Protein AF-A0A7C6WWQ1-F1 (afdb_monomer)

Mean predicted aligned error: 5.52 Å

Structure (mmCIF, N/CA/C/O backbone):
data_AF-A0A7C6WWQ1-F1
#
_entry.id   AF-A0A7C6WWQ1-F1
#
loop_
_atom_site.group_PDB
_atom_site.id
_atom_site.type_symbol
_atom_site.label_atom_id
_atom_site.label_alt_id
_atom_site.label_comp_id
_atom_site.label_asym_id
_atom_site.label_entity_id
_atom_site.label_seq_id
_atom_site.pdbx_PDB_ins_code
_atom_site.Cartn_x
_atom_site.Cartn_y
_atom_site.Cartn_z
_atom_site.occupancy
_atom_site.B_iso_or_equiv
_atom_site.auth_seq_id
_atom_site.auth_comp_id
_atom_site.auth_asym_id
_atom_site.auth_atom_id
_atom_site.pdbx_PDB_model_num
ATOM 1 N N . MET A 1 1 ? 27.359 -0.927 -46.387 1.00 76.81 1 MET A N 1
ATOM 2 C CA . MET A 1 1 ? 27.314 -2.162 -45.569 1.00 76.81 1 MET A CA 1
ATOM 3 C C . MET A 1 1 ? 27.052 -1.849 -44.094 1.00 76.81 1 MET A C 1
ATOM 5 O O . MET A 1 1 ? 26.061 -2.337 -43.574 1.00 76.81 1 MET A O 1
ATOM 9 N N . MET A 1 2 ? 27.834 -0.955 -43.471 1.00 86.31 2 MET A N 1
ATOM 10 C CA . MET A 1 2 ? 27.679 -0.538 -42.062 1.00 86.31 2 MET A CA 1
ATOM 11 C C . MET A 1 2 ? 26.277 -0.006 -41.699 1.00 86.31 2 MET A C 1
ATOM 13 O O . MET A 1 2 ? 25.674 -0.468 -40.740 1.00 86.31 2 MET 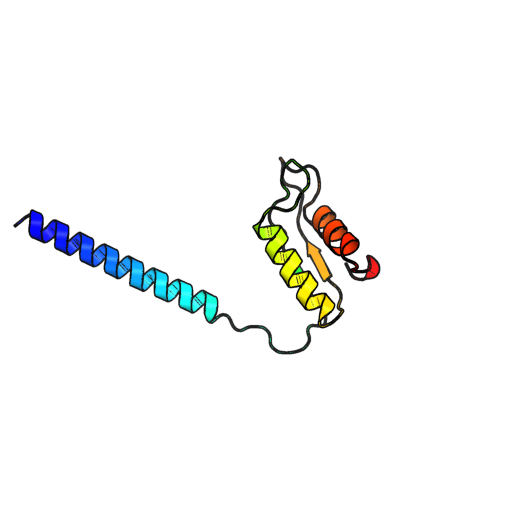A O 1
ATOM 17 N N . PHE A 1 3 ? 25.711 0.900 -42.506 1.00 90.94 3 PHE A N 1
ATOM 18 C CA . PHE A 1 3 ? 24.386 1.485 -42.243 1.00 90.94 3 PHE A CA 1
ATOM 19 C C . PHE A 1 3 ? 23.258 0.441 -42.193 1.00 90.94 3 PHE A C 1
ATOM 21 O O . PHE A 1 3 ? 22.437 0.452 -41.284 1.00 90.94 3 PHE A O 1
ATOM 28 N N . ARG A 1 4 ? 23.256 -0.517 -43.131 1.00 92.50 4 ARG A N 1
ATOM 29 C CA . ARG A 1 4 ? 22.267 -1.609 -43.160 1.00 92.50 4 ARG A CA 1
ATOM 30 C C . ARG A 1 4 ? 22.388 -2.502 -41.925 1.00 92.50 4 ARG A C 1
ATOM 32 O O . ARG A 1 4 ? 21.371 -2.912 -41.391 1.00 92.50 4 ARG A O 1
ATOM 39 N N . LEU A 1 5 ? 23.612 -2.759 -41.461 1.00 95.00 5 LEU A N 1
ATOM 40 C CA . LEU A 1 5 ? 23.862 -3.557 -40.262 1.00 95.00 5 LEU A CA 1
ATOM 41 C C . LEU A 1 5 ? 23.341 -2.860 -38.995 1.00 95.00 5 LEU A C 1
ATOM 43 O O . LEU A 1 5 ? 22.668 -3.495 -38.192 1.00 95.00 5 LEU A O 1
ATOM 47 N N . ILE A 1 6 ? 23.580 -1.552 -38.859 1.00 96.81 6 ILE A N 1
ATOM 48 C CA . ILE A 1 6 ? 23.070 -0.747 -37.737 1.00 96.81 6 ILE A CA 1
ATOM 49 C C . ILE A 1 6 ? 21.538 -0.743 -37.723 1.00 96.81 6 ILE A C 1
ATOM 51 O O . ILE A 1 6 ? 20.936 -0.995 -36.683 1.00 96.81 6 ILE A O 1
ATOM 55 N N . VAL A 1 7 ? 20.903 -0.515 -38.878 1.00 97.19 7 VAL A N 1
ATOM 56 C CA . VAL A 1 7 ? 19.437 -0.539 -38.992 1.00 97.19 7 VAL A CA 1
ATOM 57 C C . VAL A 1 7 ? 18.885 -1.920 -38.634 1.00 97.19 7 VAL A C 1
ATOM 59 O O . VAL A 1 7 ? 17.962 -2.010 -37.829 1.00 97.19 7 VAL A O 1
ATOM 62 N N . SER A 1 8 ? 19.470 -3.000 -39.161 1.00 96.06 8 SER A N 1
ATOM 63 C CA . SER A 1 8 ? 19.035 -4.365 -38.843 1.00 96.06 8 SER A CA 1
ATOM 64 C C . SER A 1 8 ? 19.156 -4.692 -37.353 1.00 96.06 8 SER A C 1
ATOM 66 O O . SER A 1 8 ? 18.237 -5.279 -36.787 1.00 96.06 8 SER A O 1
ATOM 68 N N . LEU A 1 9 ? 20.256 -4.296 -36.703 1.00 97.62 9 LEU A N 1
ATOM 69 C CA . LEU A 1 9 ? 20.438 -4.483 -35.260 1.00 97.62 9 LEU A CA 1
ATOM 70 C C . LEU A 1 9 ? 19.432 -3.663 -34.447 1.00 97.62 9 LEU A C 1
ATOM 72 O O . LEU A 1 9 ? 18.882 -4.175 -33.476 1.00 97.62 9 LEU A O 1
ATOM 76 N N . GLY A 1 10 ? 19.140 -2.429 -34.867 1.00 98.12 10 GLY A N 1
ATOM 77 C CA . GLY A 1 10 ? 18.113 -1.596 -34.241 1.00 98.12 10 GLY A CA 1
ATOM 78 C C . GLY A 1 10 ? 16.718 -2.222 -34.323 1.00 98.12 10 GLY A C 1
ATOM 79 O O . GLY A 1 10 ? 16.004 -2.265 -33.324 1.00 98.12 10 GLY A O 1
ATOM 80 N N . VAL A 1 11 ? 16.352 -2.778 -35.482 1.00 98.06 11 VAL A N 1
ATOM 81 C CA . VAL A 1 11 ? 15.076 -3.493 -35.664 1.00 98.06 11 VAL A CA 1
ATOM 82 C C . VAL A 1 11 ? 15.014 -4.750 -34.794 1.00 98.06 11 VAL A C 1
ATOM 84 O O . VAL A 1 11 ? 14.004 -4.984 -34.136 1.00 98.06 11 VAL A O 1
ATOM 87 N N . LEU A 1 12 ? 16.094 -5.537 -34.742 1.00 98.25 12 LEU A N 1
ATOM 88 C CA . LEU A 1 12 ? 16.190 -6.720 -33.879 1.00 98.25 12 LEU A CA 1
ATOM 89 C C . LEU A 1 12 ? 16.046 -6.365 -32.396 1.00 98.25 12 LEU A C 1
ATOM 91 O O . LEU A 1 12 ? 15.304 -7.036 -31.682 1.00 98.25 12 LEU A O 1
ATOM 95 N N . ALA A 1 13 ? 16.707 -5.298 -31.943 1.00 97.94 13 ALA A N 1
ATOM 96 C CA . ALA A 1 13 ? 16.610 -4.826 -30.566 1.00 97.94 13 ALA A CA 1
ATOM 97 C C . ALA A 1 13 ? 15.187 -4.357 -30.223 1.00 97.94 13 ALA A C 1
ATOM 99 O O . ALA A 1 13 ? 14.650 -4.744 -29.186 1.00 97.94 13 ALA A O 1
ATOM 100 N N . ALA A 1 14 ? 14.548 -3.585 -31.108 1.00 98.31 14 ALA A N 1
ATOM 101 C CA . ALA A 1 14 ? 13.163 -3.157 -30.924 1.00 98.31 14 ALA A CA 1
ATOM 102 C C . ALA A 1 14 ? 12.205 -4.358 -30.872 1.00 98.31 14 ALA A C 1
ATOM 104 O O . ALA A 1 14 ? 11.359 -4.439 -29.985 1.00 98.31 14 ALA A O 1
ATOM 105 N N . MET A 1 15 ? 12.368 -5.327 -31.776 1.00 98.44 15 MET A N 1
ATOM 106 C CA . MET A 1 15 ? 11.558 -6.545 -31.792 1.00 98.44 15 MET A CA 1
ATOM 107 C C . MET A 1 15 ? 11.729 -7.352 -30.500 1.00 98.44 15 MET A C 1
ATOM 109 O O . MET A 1 15 ? 10.736 -7.753 -29.898 1.00 98.44 15 MET A O 1
ATOM 113 N N . ALA A 1 16 ? 12.967 -7.540 -30.037 1.00 98.00 16 ALA A N 1
ATOM 114 C CA . ALA A 1 16 ? 13.246 -8.218 -28.775 1.00 98.00 16 ALA A CA 1
ATOM 115 C C . ALA A 1 16 ? 12.610 -7.488 -27.579 1.00 98.00 16 ALA A C 1
ATOM 117 O O . ALA A 1 16 ? 12.008 -8.137 -26.724 1.00 98.00 16 ALA A O 1
ATOM 118 N N . PHE A 1 17 ? 12.679 -6.151 -27.547 1.00 98.00 17 PHE A N 1
ATOM 119 C CA . PHE A 1 17 ? 12.027 -5.337 -26.520 1.00 98.00 17 PHE A CA 1
ATOM 120 C C . PHE A 1 17 ? 10.511 -5.560 -26.490 1.00 98.00 17 PHE A C 1
ATOM 122 O O . PHE A 1 17 ? 9.967 -5.852 -25.430 1.00 98.00 17 PHE A O 1
ATOM 129 N N . PHE A 1 18 ? 9.827 -5.481 -27.636 1.00 98.38 18 PHE A N 1
ATOM 130 C CA . PHE A 1 18 ? 8.372 -5.664 -27.684 1.00 98.38 18 PHE A CA 1
ATOM 131 C C . PHE A 1 18 ? 7.939 -7.088 -27.328 1.00 98.38 18 PHE A C 1
ATOM 133 O O . PHE A 1 18 ? 6.925 -7.255 -26.652 1.00 98.38 18 PHE A O 1
ATOM 140 N N . VAL A 1 19 ? 8.706 -8.106 -27.730 1.00 98.19 19 VAL A N 1
ATOM 141 C CA . VAL A 1 19 ? 8.442 -9.500 -27.340 1.00 98.19 19 VAL A CA 1
ATOM 142 C C . VAL A 1 19 ? 8.584 -9.671 -25.829 1.00 98.19 19 VAL A C 1
ATOM 144 O O . VAL A 1 19 ? 7.683 -10.215 -25.193 1.00 98.19 19 VAL A O 1
ATOM 147 N N . LEU A 1 20 ? 9.675 -9.172 -25.240 1.00 98.06 20 LEU A N 1
ATOM 148 C CA . LEU A 1 20 ? 9.902 -9.265 -23.798 1.00 98.06 20 LEU A CA 1
ATOM 149 C C . LEU A 1 20 ? 8.842 -8.483 -23.013 1.00 98.06 20 LEU A C 1
ATOM 151 O O . LEU A 1 20 ? 8.281 -9.006 -22.055 1.00 98.06 20 LEU A O 1
ATOM 155 N N . PHE A 1 21 ? 8.535 -7.257 -23.437 1.00 97.38 21 PHE A N 1
ATOM 156 C CA . PHE A 1 21 ? 7.512 -6.423 -22.812 1.00 97.38 21 PHE A CA 1
ATOM 157 C C . PHE A 1 21 ? 6.131 -7.083 -22.877 1.00 97.38 21 PHE A C 1
ATOM 159 O O . PHE A 1 21 ? 5.447 -7.178 -21.862 1.00 97.38 21 PHE A O 1
ATOM 166 N N . GLY A 1 22 ? 5.738 -7.593 -24.048 1.00 97.31 22 GLY A N 1
ATOM 167 C CA . GLY A 1 22 ? 4.472 -8.304 -24.220 1.00 97.31 22 GLY A CA 1
ATOM 168 C C . GLY A 1 22 ? 4.386 -9.566 -23.361 1.00 97.31 22 GLY A C 1
ATOM 169 O O . GLY A 1 22 ? 3.340 -9.836 -22.774 1.00 97.31 22 GLY A O 1
ATOM 170 N N . TYR A 1 23 ? 5.490 -10.307 -23.231 1.00 96.38 23 TYR A N 1
ATOM 171 C CA . TYR A 1 23 ? 5.569 -11.481 -22.363 1.00 96.38 23 TYR A CA 1
ATOM 172 C C . TYR A 1 23 ? 5.419 -11.123 -20.879 1.00 96.38 23 TYR A C 1
ATOM 174 O O . TYR A 1 23 ? 4.618 -11.747 -20.185 1.00 96.38 23 TYR A O 1
ATOM 182 N N . LEU A 1 24 ? 6.132 -10.097 -20.399 1.00 95.12 24 LEU A N 1
ATOM 183 C CA . LEU A 1 24 ? 6.015 -9.614 -19.016 1.00 95.12 24 LEU A CA 1
ATOM 184 C C . LEU A 1 24 ? 4.598 -9.123 -18.710 1.00 95.12 24 LEU A C 1
ATOM 186 O O . LEU A 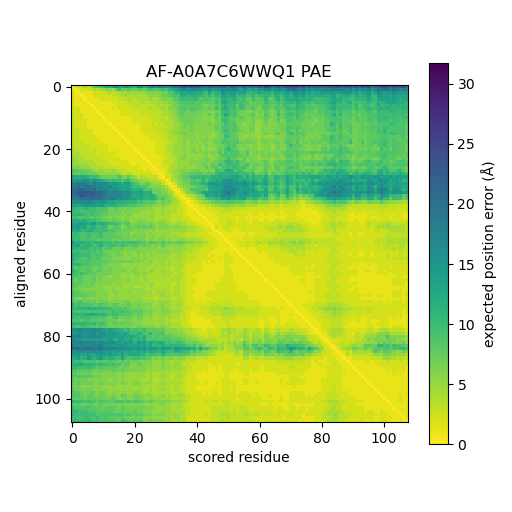1 24 ? 4.022 -9.479 -17.684 1.00 95.12 24 LEU A O 1
ATOM 190 N N . TRP A 1 25 ? 4.010 -8.366 -19.636 1.00 94.12 25 TRP A N 1
ATOM 191 C CA . TRP A 1 25 ? 2.640 -7.883 -19.511 1.00 94.12 25 TRP A CA 1
ATOM 192 C C . TRP A 1 25 ? 1.621 -9.027 -19.452 1.00 94.12 25 TRP A C 1
ATOM 194 O O . TRP A 1 25 ? 0.701 -9.001 -18.631 1.00 94.12 25 TRP A O 1
ATOM 204 N N . TRP A 1 26 ? 1.790 -10.063 -20.283 1.00 93.31 26 TRP A N 1
ATOM 205 C CA . TRP A 1 26 ? 0.957 -11.261 -20.200 1.00 93.31 26 TRP A CA 1
ATOM 206 C C . TRP A 1 26 ? 1.140 -11.948 -18.844 1.00 93.31 26 TRP A C 1
ATOM 208 O O . TRP A 1 26 ? 0.143 -12.210 -18.172 1.00 93.31 26 TRP A O 1
ATOM 218 N N . GLN A 1 27 ? 2.376 -12.174 -18.392 1.00 90.06 27 GLN A N 1
ATOM 219 C CA . GLN A 1 27 ? 2.619 -12.804 -17.093 1.00 90.06 27 GLN A CA 1
ATOM 220 C C . GLN A 1 27 ? 1.887 -12.081 -15.958 1.00 90.06 27 GLN A C 1
ATOM 222 O O . GLN A 1 27 ? 1.151 -12.726 -15.212 1.00 90.06 27 GLN A O 1
ATOM 227 N N . GLU A 1 28 ? 1.992 -10.753 -15.894 1.00 88.62 28 GLU A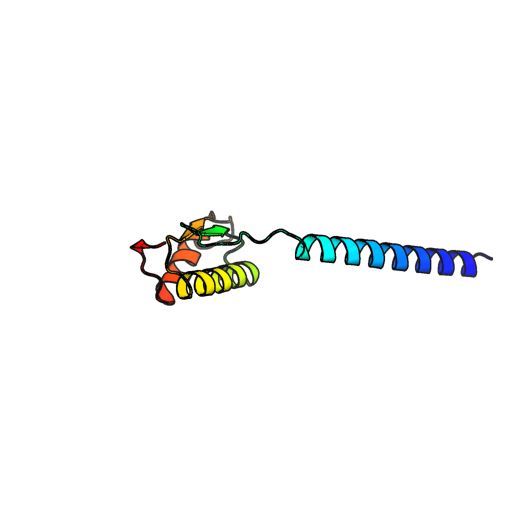 N 1
ATOM 228 C CA . GLU A 1 28 ? 1.322 -9.931 -14.882 1.00 88.62 28 GLU A CA 1
ATOM 229 C C . GLU A 1 28 ? -0.213 -10.054 -14.942 1.00 88.62 28 GLU A C 1
ATOM 231 O O . GLU A 1 28 ? -0.884 -10.139 -13.913 1.00 88.62 28 GLU A O 1
ATOM 236 N N . LYS A 1 29 ? -0.795 -10.143 -16.146 1.00 84.75 29 LYS A N 1
ATOM 237 C CA . LYS A 1 29 ? -2.241 -10.360 -16.326 1.00 84.75 29 LYS A CA 1
ATOM 238 C C . LYS A 1 29 ? -2.695 -11.784 -16.014 1.00 84.75 29 LYS A C 1
ATOM 240 O O . LYS A 1 29 ? -3.855 -11.966 -15.648 1.00 84.75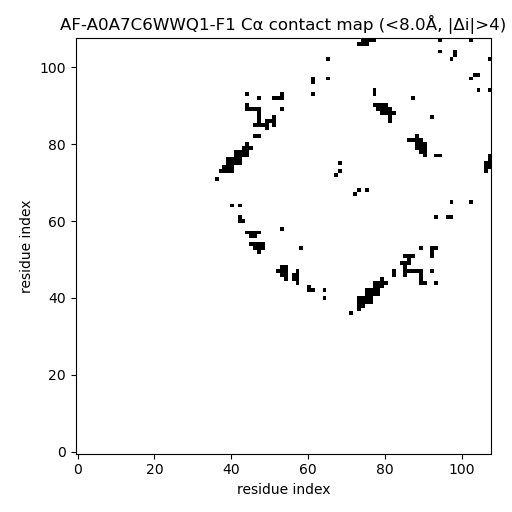 29 LYS A O 1
ATOM 245 N N . SER A 1 30 ? -1.810 -12.763 -16.178 1.00 83.06 30 SER A N 1
ATOM 246 C CA . SER A 1 30 ? -2.098 -14.189 -15.991 1.00 83.06 30 SER A CA 1
ATOM 247 C C . SER A 1 30 ? -1.958 -14.677 -14.552 1.00 83.06 30 SER A C 1
ATOM 249 O O . SER A 1 30 ? -2.232 -15.847 -14.290 1.00 83.06 30 SER A O 1
ATOM 251 N N . ILE A 1 31 ? -1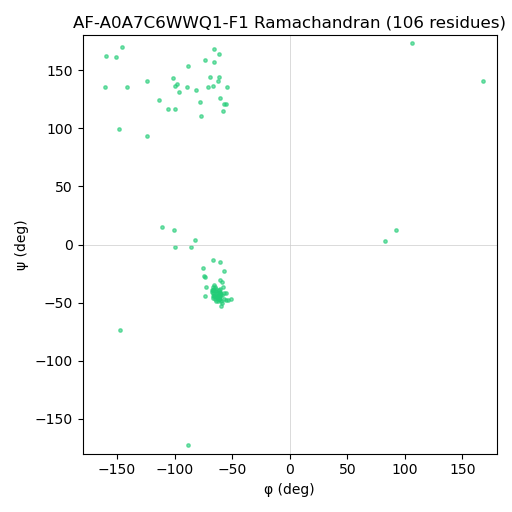.548 -13.808 -13.619 1.00 80.62 31 ILE A N 1
ATOM 252 C CA . ILE A 1 31 ? -1.524 -14.144 -12.195 1.00 80.62 31 ILE A CA 1
ATOM 253 C C . ILE A 1 31 ? -2.928 -14.605 -11.792 1.00 80.62 31 ILE A C 1
ATOM 255 O O . ILE A 1 31 ? -3.910 -13.872 -11.950 1.00 80.62 31 ILE A O 1
ATOM 259 N N . VAL A 1 32 ? -3.003 -15.840 -11.290 1.00 73.56 32 VAL A N 1
ATOM 260 C CA . VAL A 1 32 ? -4.239 -16.440 -10.789 1.00 73.56 32 VAL A CA 1
ATOM 261 C C . VAL A 1 32 ? -4.761 -15.542 -9.678 1.00 73.56 32 VAL A C 1
ATOM 263 O O . VAL A 1 32 ? -4.113 -15.361 -8.646 1.00 73.56 32 VAL A O 1
ATOM 266 N N . ARG A 1 33 ? -5.925 -14.937 -9.906 1.00 72.81 33 ARG A N 1
ATOM 267 C CA . ARG A 1 33 ? -6.629 -14.218 -8.850 1.00 72.81 33 ARG A CA 1
ATOM 268 C C . ARG A 1 33 ? -7.172 -15.257 -7.883 1.00 72.81 33 ARG A C 1
ATOM 270 O O . ARG A 1 33 ? -7.718 -16.262 -8.322 1.00 72.81 33 ARG A O 1
ATOM 277 N N . ALA A 1 34 ? -7.020 -15.012 -6.585 1.00 69.19 34 ALA A N 1
ATOM 278 C CA . ALA A 1 34 ? -7.732 -15.806 -5.596 1.00 69.19 34 ALA A CA 1
ATOM 279 C C . ALA A 1 34 ? -9.236 -15.705 -5.897 1.00 69.19 34 ALA A C 1
ATOM 281 O O . ALA A 1 34 ? -9.784 -14.601 -5.967 1.00 69.19 34 ALA A O 1
ATOM 282 N N . GLU A 1 35 ? -9.864 -16.848 -6.152 1.00 69.06 35 GLU A N 1
ATOM 283 C CA . GLU A 1 35 ? -11.300 -16.960 -6.385 1.00 69.06 35 GLU A CA 1
ATOM 284 C C . GLU A 1 35 ? -11.985 -17.387 -5.085 1.00 69.06 35 GLU A C 1
ATOM 286 O O . GLU A 1 35 ? -11.489 -18.262 -4.375 1.00 69.06 35 GLU A O 1
ATOM 291 N N . GLY A 1 36 ? -13.132 -16.775 -4.787 1.00 71.88 36 GLY A N 1
ATOM 292 C CA . GLY A 1 36 ? -13.919 -17.064 -3.588 1.00 71.88 36 GLY A CA 1
ATOM 293 C C . GLY A 1 36 ? -13.845 -15.977 -2.507 1.00 71.88 36 GLY A C 1
ATOM 294 O O . GLY A 1 36 ? -13.121 -14.989 -2.656 1.00 71.88 36 GLY A O 1
ATOM 295 N N . PRO A 1 37 ? -14.654 -16.121 -1.443 1.00 77.06 37 PRO A N 1
ATOM 296 C CA . P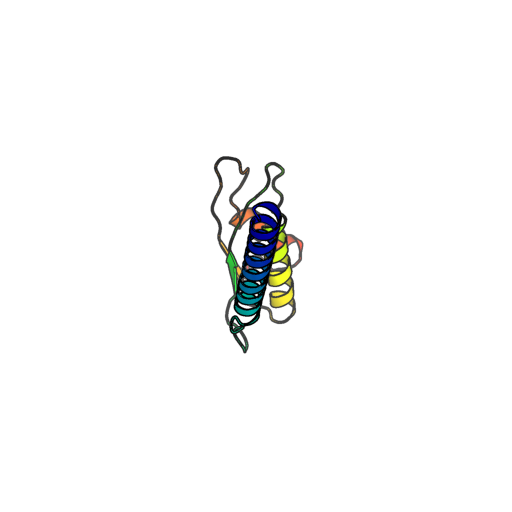RO A 1 37 ? -14.631 -15.207 -0.308 1.00 77.06 37 PRO A CA 1
ATOM 297 C C . PRO A 1 37 ? -13.297 -15.335 0.438 1.00 77.06 37 PRO A C 1
ATOM 299 O O . PRO A 1 37 ? -12.801 -16.440 0.647 1.00 77.06 37 PRO A O 1
ATOM 302 N N . ALA A 1 38 ? -12.718 -14.199 0.819 1.00 86.06 38 ALA A N 1
ATOM 303 C CA . ALA A 1 38 ? -11.544 -14.148 1.680 1.00 86.06 38 ALA A CA 1
ATOM 304 C C . ALA A 1 38 ? -11.989 -13.848 3.114 1.00 86.06 38 ALA A C 1
ATOM 306 O O . ALA A 1 38 ? -12.814 -12.962 3.324 1.00 86.06 38 ALA A O 1
ATOM 307 N N . ASP A 1 39 ? -11.416 -14.557 4.086 1.00 92.81 39 ASP A N 1
ATOM 308 C CA . ASP A 1 39 ? -11.713 -14.334 5.506 1.00 92.81 39 ASP A CA 1
ATOM 309 C C . ASP A 1 39 ? -11.041 -13.068 6.056 1.00 92.81 39 ASP A C 1
ATOM 311 O O . ASP A 1 39 ? -11.446 -12.559 7.096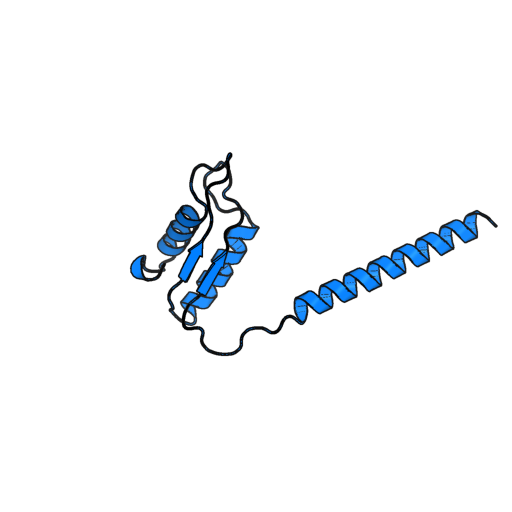 1.00 92.81 39 ASP A O 1
ATOM 315 N N . ALA A 1 40 ? -9.999 -12.574 5.381 1.00 94.12 40 ALA A N 1
ATOM 316 C CA . ALA A 1 40 ? -9.276 -11.355 5.722 1.00 94.12 40 ALA A CA 1
ATOM 317 C C . ALA A 1 40 ? -8.501 -10.816 4.510 1.00 94.12 40 ALA A C 1
ATOM 319 O O . ALA A 1 40 ? -8.207 -11.541 3.554 1.00 94.12 40 ALA A O 1
ATOM 320 N N . MET A 1 41 ? -8.108 -9.548 4.586 1.00 95.06 41 MET A N 1
ATOM 321 C CA . MET A 1 41 ? -7.289 -8.864 3.592 1.00 95.06 41 MET A CA 1
ATOM 322 C C . MET A 1 41 ? -6.029 -8.291 4.240 1.00 95.06 41 MET A C 1
ATOM 324 O O . MET A 1 41 ? -6.090 -7.743 5.333 1.00 95.06 41 MET A O 1
ATOM 328 N N . ILE A 1 42 ? -4.894 -8.378 3.542 1.00 96.38 42 ILE A N 1
ATOM 329 C CA . ILE A 1 42 ? -3.647 -7.715 3.937 1.00 96.38 42 ILE A CA 1
ATOM 330 C C . ILE A 1 42 ? -3.331 -6.642 2.900 1.00 96.38 42 ILE A C 1
ATOM 332 O O . ILE A 1 42 ? -3.216 -6.942 1.710 1.00 96.38 42 ILE A O 1
ATOM 336 N N . VAL A 1 43 ? -3.170 -5.399 3.345 1.00 97.12 43 VAL A N 1
ATOM 337 C CA . VAL A 1 43 ? -2.767 -4.280 2.490 1.00 97.12 43 VAL A CA 1
ATOM 338 C C . VAL A 1 43 ? -1.314 -3.944 2.794 1.00 97.12 43 VAL A C 1
ATOM 340 O O . VAL A 1 43 ? -0.974 -3.558 3.912 1.00 97.12 43 VAL A O 1
ATOM 343 N N . LEU A 1 44 ? -0.455 -4.110 1.787 1.00 96.50 44 LEU A N 1
ATOM 344 C CA . LEU A 1 44 ? 0.969 -3.810 1.894 1.00 96.50 44 LEU A CA 1
ATOM 345 C C . LEU A 1 44 ? 1.231 -2.314 1.706 1.00 96.50 44 LEU A C 1
ATOM 347 O O . LEU A 1 44 ? 0.772 -1.707 0.727 1.00 96.50 44 LEU A O 1
ATOM 351 N N . GLY A 1 45 ? 2.035 -1.764 2.604 1.00 94.44 45 GLY A N 1
ATOM 352 C CA . GLY A 1 45 ? 2.544 -0.404 2.570 1.00 94.44 45 GLY A CA 1
ATOM 353 C C . GLY A 1 45 ? 3.495 -0.121 1.398 1.00 94.44 45 GLY A C 1
ATOM 354 O O . GLY A 1 45 ? 3.871 -1.018 0.631 1.00 94.44 45 GLY A O 1
ATOM 355 N N . ALA A 1 46 ? 3.798 1.156 1.176 1.00 93.25 46 ALA A N 1
ATOM 356 C CA . ALA A 1 46 ? 4.604 1.622 0.045 1.00 93.25 46 ALA A CA 1
ATOM 357 C C . ALA A 1 46 ? 5.443 2.857 0.382 1.00 93.25 46 ALA A C 1
ATOM 359 O O . ALA A 1 46 ? 6.660 2.760 0.406 1.00 93.25 46 ALA A O 1
ATOM 360 N N . GLN A 1 47 ? 4.798 4.019 0.493 1.00 94.19 47 GLN A N 1
ATOM 361 C CA . GLN A 1 47 ? 5.450 5.265 0.884 1.00 94.19 47 GLN A CA 1
ATOM 362 C C . GLN A 1 47 ? 4.390 6.249 1.370 1.00 94.19 47 GLN A C 1
ATOM 364 O O . GLN A 1 47 ? 3.363 6.436 0.697 1.00 94.19 47 GLN A O 1
ATOM 369 N N . VAL A 1 48 ? 4.682 6.919 2.479 1.00 95.38 48 VAL A N 1
ATOM 370 C CA . VAL A 1 48 ? 4.013 8.138 2.933 1.00 95.38 48 VAL A CA 1
ATOM 371 C C . VAL A 1 48 ? 4.832 9.345 2.482 1.00 95.38 48 VAL A C 1
ATOM 373 O O . VAL A 1 48 ? 6.045 9.416 2.652 1.00 95.38 48 VAL A O 1
ATOM 376 N N . LEU A 1 49 ? 4.168 10.318 1.872 1.00 94.31 49 LEU A N 1
ATOM 377 C CA . LEU A 1 49 ? 4.801 11.547 1.415 1.00 94.31 49 LEU A CA 1
ATOM 378 C C . LEU A 1 49 ? 5.143 12.461 2.607 1.00 94.31 49 LEU A C 1
ATOM 380 O O . LEU A 1 49 ? 4.503 12.375 3.657 1.00 94.31 49 LEU A O 1
ATOM 384 N N . PRO A 1 50 ? 6.088 13.407 2.452 1.00 93.56 50 PRO A N 1
ATOM 385 C CA . PRO A 1 50 ? 6.446 14.343 3.523 1.00 93.56 50 PRO A CA 1
ATOM 386 C C . PRO A 1 50 ? 5.275 15.181 4.064 1.00 93.56 50 PRO A C 1
ATOM 388 O O . PRO A 1 50 ? 5.330 15.652 5.196 1.00 93.56 50 PRO A O 1
ATOM 391 N N . ASP A 1 51 ? 4.207 15.365 3.278 1.00 93.50 51 ASP A N 1
ATOM 392 C CA . ASP A 1 51 ? 2.980 16.053 3.700 1.00 93.50 51 ASP A CA 1
ATOM 393 C C . ASP A 1 51 ? 1.999 15.152 4.482 1.00 93.50 51 ASP A C 1
ATOM 395 O O . ASP A 1 51 ? 0.902 15.589 4.831 1.00 93.50 51 ASP A O 1
ATOM 399 N N . GLY A 1 52 ? 2.387 13.905 4.765 1.00 92.62 52 GLY A N 1
ATOM 400 C CA . GLY A 1 52 ? 1.612 12.921 5.520 1.00 92.62 52 GLY A CA 1
ATOM 401 C C . GLY A 1 52 ? 0.577 12.159 4.697 1.00 92.62 52 GLY A C 1
ATOM 402 O O . GLY A 1 52 ? -0.162 11.351 5.259 1.00 92.62 52 GLY A O 1
ATOM 403 N N . LYS A 1 53 ? 0.498 12.388 3.382 1.00 94.88 53 LYS A N 1
ATOM 404 C CA . LYS A 1 53 ? -0.439 11.673 2.509 1.00 94.88 53 LYS A CA 1
ATOM 405 C C . LYS A 1 53 ? 0.161 10.376 1.973 1.00 94.88 53 LYS A C 1
ATOM 407 O O . LYS A 1 53 ? 1.378 10.281 1.816 1.00 94.88 53 LYS A O 1
ATOM 412 N N . PRO A 1 54 ? -0.671 9.380 1.630 1.00 96.19 54 PRO A N 1
ATOM 413 C CA . PRO A 1 54 ? -0.188 8.224 0.890 1.00 96.19 54 PRO A CA 1
ATOM 414 C C . PRO A 1 54 ? 0.378 8.647 -0.474 1.00 96.19 54 PRO A C 1
ATOM 416 O O . PRO A 1 54 ? -0.152 9.544 -1.130 1.00 96.19 54 PRO A O 1
ATOM 419 N N . SER A 1 55 ? 1.441 7.979 -0.923 1.00 95.81 55 SER A N 1
ATOM 420 C CA . SER A 1 55 ? 1.874 8.044 -2.323 1.00 95.81 55 SER A CA 1
ATOM 421 C C . SER A 1 55 ? 0.791 7.505 -3.266 1.00 95.81 55 SER A C 1
ATOM 423 O O . SER A 1 55 ? -0.113 6.780 -2.847 1.00 95.81 55 SER A O 1
ATOM 425 N N . VAL A 1 56 ? 0.908 7.795 -4.565 1.00 96.81 56 VAL A N 1
ATOM 426 C CA . VAL A 1 56 ? -0.055 7.339 -5.587 1.00 96.81 56 VAL A CA 1
ATOM 427 C C . VAL A 1 56 ? -0.225 5.815 -5.565 1.00 96.81 56 VAL A C 1
ATOM 429 O O . VAL A 1 56 ? -1.341 5.306 -5.641 1.00 96.81 56 VAL A O 1
ATOM 432 N N . GLN A 1 57 ? 0.871 5.070 -5.413 1.00 95.69 57 GLN A N 1
ATOM 433 C CA . GLN A 1 57 ? 0.837 3.610 -5.345 1.00 95.69 57 GLN A CA 1
ATOM 434 C C . GLN A 1 57 ? 0.155 3.115 -4.065 1.00 95.69 57 GLN A C 1
ATOM 436 O O . GLN A 1 57 ? -0.594 2.138 -4.116 1.00 95.69 57 GLN A O 1
ATOM 441 N N . LEU A 1 58 ? 0.401 3.779 -2.930 1.00 96.31 58 LEU A N 1
ATOM 442 C CA . LEU A 1 58 ? -0.248 3.439 -1.666 1.00 96.31 58 LEU A CA 1
ATOM 443 C C . LEU A 1 58 ? -1.755 3.724 -1.733 1.00 96.31 58 LEU A C 1
ATOM 445 O O . LEU A 1 58 ? -2.562 2.886 -1.334 1.00 96.31 58 LEU A O 1
ATOM 449 N N . GLU A 1 59 ? -2.146 4.853 -2.321 1.00 97.62 59 GLU A N 1
ATOM 450 C CA . GLU A 1 59 ? -3.547 5.225 -2.513 1.00 97.62 59 GLU A CA 1
ATOM 451 C C . GLU A 1 59 ? -4.290 4.256 -3.443 1.00 97.62 59 GLU A C 1
ATOM 453 O O . GLU A 1 59 ? -5.423 3.877 -3.147 1.00 97.62 59 GLU A O 1
ATOM 458 N N . TRP A 1 60 ? -3.667 3.781 -4.526 1.00 97.62 60 TRP A N 1
ATOM 459 C CA . TRP A 1 60 ? -4.275 2.762 -5.392 1.00 97.62 60 TRP A CA 1
ATOM 460 C C . TRP A 1 60 ? -4.564 1.459 -4.649 1.00 97.62 60 TRP A C 1
ATOM 462 O O . TRP A 1 60 ? -5.637 0.880 -4.823 1.00 97.62 60 TRP A O 1
ATOM 472 N N . ARG A 1 61 ? -3.644 1.015 -3.784 1.00 97.12 61 ARG A N 1
ATOM 473 C CA . ARG A 1 61 ? -3.849 -0.188 -2.964 1.00 97.12 61 ARG A CA 1
ATOM 474 C C . ARG A 1 61 ? -4.970 0.002 -1.954 1.00 97.12 61 ARG A C 1
ATOM 476 O O . ARG A 1 61 ? -5.810 -0.880 -1.824 1.00 97.12 61 ARG A O 1
ATOM 483 N N . LEU A 1 62 ? -5.008 1.151 -1.280 1.00 98.12 62 LEU A N 1
ATOM 484 C CA . LEU A 1 62 ? -6.068 1.480 -0.325 1.00 98.12 62 LEU A CA 1
ATOM 485 C C . LEU A 1 62 ? -7.435 1.607 -1.002 1.00 98.12 62 LEU A C 1
ATOM 487 O O . LEU A 1 62 ? -8.439 1.180 -0.443 1.00 98.12 62 LEU A O 1
ATOM 491 N N . THR A 1 63 ? -7.473 2.140 -2.221 1.00 98.12 63 THR A N 1
ATOM 492 C CA . THR A 1 63 ? -8.708 2.268 -3.001 1.00 98.12 63 THR A CA 1
ATOM 493 C C . THR A 1 63 ? -9.255 0.900 -3.408 1.00 98.12 63 THR A C 1
ATOM 495 O O . THR A 1 63 ? -10.440 0.638 -3.218 1.00 98.12 63 THR A O 1
ATOM 498 N N . GLU A 1 64 ? -8.402 0.003 -3.912 1.00 96.12 64 GLU A N 1
ATOM 499 C CA . GLU A 1 64 ? -8.800 -1.378 -4.221 1.00 96.12 64 GLU A CA 1
ATOM 500 C C . GLU A 1 64 ? -9.221 -2.136 -2.952 1.00 96.12 64 GLU A C 1
ATOM 502 O O . GLU A 1 64 ? -10.227 -2.845 -2.959 1.00 96.12 64 GLU A O 1
ATOM 507 N N . ALA A 1 65 ? -8.493 -1.956 -1.845 1.00 96.38 65 ALA A N 1
ATOM 508 C CA . ALA A 1 65 ? -8.840 -2.555 -0.562 1.00 96.38 65 ALA A CA 1
ATOM 509 C C . ALA A 1 65 ? -10.222 -2.090 -0.082 1.00 96.38 65 ALA A C 1
ATOM 511 O O . ALA A 1 65 ? -11.081 -2.911 0.235 1.00 96.38 65 ALA A O 1
ATOM 512 N N . LEU A 1 66 ? -10.480 -0.782 -0.104 1.00 98.06 66 LEU A N 1
ATOM 513 C CA . LEU A 1 66 ? -11.774 -0.223 0.271 1.00 98.06 66 LEU A CA 1
ATOM 514 C C . LEU A 1 66 ? -12.906 -0.782 -0.598 1.00 98.06 66 LEU A C 1
ATOM 516 O O . LEU A 1 66 ? -13.943 -1.166 -0.064 1.00 98.06 66 LEU A O 1
ATOM 520 N N . ALA A 1 67 ? -12.701 -0.889 -1.914 1.00 96.31 67 ALA A N 1
ATOM 521 C CA . ALA A 1 67 ? -13.695 -1.461 -2.818 1.00 96.31 67 ALA A CA 1
ATOM 522 C C . ALA A 1 67 ? -14.018 -2.926 -2.472 1.00 96.31 67 ALA A C 1
ATOM 524 O O . ALA A 1 67 ? -15.186 -3.319 -2.453 1.00 96.31 67 ALA A O 1
ATOM 525 N N . ARG A 1 68 ? -13.000 -3.732 -2.139 1.00 94.00 68 ARG A N 1
ATOM 526 C CA . ARG A 1 68 ? -13.192 -5.125 -1.704 1.00 94.00 68 ARG A CA 1
ATOM 527 C C . ARG A 1 68 ? -13.911 -5.225 -0.368 1.00 94.00 68 ARG A C 1
ATOM 529 O O . ARG A 1 68 ? -14.840 -6.018 -0.251 1.00 94.00 68 ARG A O 1
ATOM 536 N N . TYR A 1 69 ? -13.524 -4.399 0.599 1.00 95.81 69 TYR A N 1
ATOM 537 C CA . TYR A 1 69 ? -14.168 -4.341 1.908 1.00 95.81 69 TYR A CA 1
ATOM 538 C C . TYR A 1 69 ? -15.645 -3.931 1.797 1.00 95.81 69 TYR A C 1
ATOM 540 O O . TYR A 1 69 ? -16.508 -4.527 2.431 1.00 95.81 69 TYR A O 1
ATOM 548 N N . GLN A 1 70 ? -15.962 -2.948 0.952 1.00 95.38 70 GLN A N 1
ATOM 549 C CA . GLN A 1 70 ? -17.343 -2.514 0.722 1.00 95.38 70 GLN A CA 1
ATOM 550 C C . GLN A 1 70 ? -18.197 -3.600 0.055 1.00 95.38 70 GLN A C 1
ATOM 552 O O . GLN A 1 70 ? -19.382 -3.717 0.359 1.00 95.38 70 GLN A O 1
ATOM 557 N N . ALA A 1 71 ? -17.608 -4.398 -0.839 1.00 93.75 71 ALA A N 1
ATOM 558 C CA . ALA A 1 71 ? -18.295 -5.524 -1.464 1.00 93.75 71 ALA A CA 1
ATOM 559 C C . ALA A 1 71 ? -18.505 -6.699 -0.491 1.00 93.75 71 ALA A C 1
ATOM 561 O O . ALA A 1 71 ? -19.538 -7.368 -0.546 1.00 93.75 71 ALA A O 1
ATOM 562 N N . HIS A 1 72 ? -17.537 -6.954 0.392 1.00 92.94 72 HIS A N 1
ATOM 563 C CA . HIS A 1 72 ? -17.598 -8.001 1.406 1.00 92.94 72 HIS A CA 1
ATOM 564 C C . HIS A 1 72 ? -16.819 -7.566 2.660 1.00 92.94 72 HIS A C 1
ATOM 566 O O . HIS A 1 72 ? -15.591 -7.655 2.665 1.00 92.94 72 HIS A O 1
ATOM 572 N N . PRO A 1 73 ? -17.490 -7.077 3.719 1.00 95.06 73 PRO A N 1
ATOM 573 C CA . PRO A 1 73 ? -16.800 -6.646 4.931 1.00 95.06 73 PRO A CA 1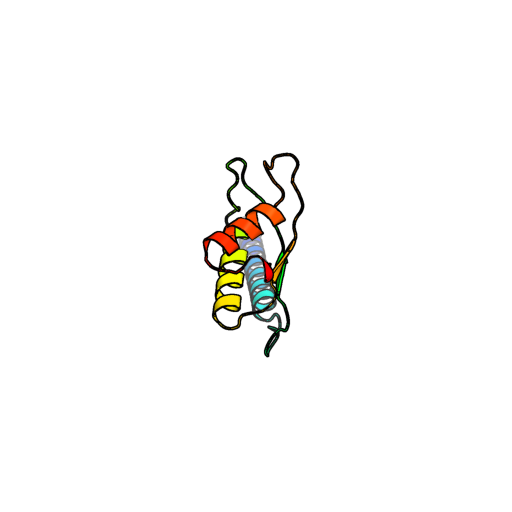
ATOM 574 C C . PRO A 1 73 ? -16.018 -7.794 5.577 1.00 95.06 73 PRO A C 1
ATOM 576 O O . PRO A 1 73 ? -16.576 -8.850 5.864 1.00 95.06 73 PRO A O 1
ATOM 579 N N . MET A 1 74 ? -14.728 -7.565 5.816 1.00 95.25 74 MET A N 1
ATOM 580 C CA . MET A 1 74 ? -13.781 -8.526 6.394 1.00 95.25 74 MET A CA 1
ATOM 581 C C . MET A 1 74 ? -12.686 -7.778 7.172 1.00 95.25 74 MET A C 1
ATOM 583 O O . MET A 1 74 ? -12.493 -6.590 6.912 1.00 95.25 74 MET A O 1
ATOM 587 N N . PRO A 1 75 ? -11.947 -8.427 8.086 1.00 97.62 75 PRO A N 1
ATOM 588 C CA . PRO A 1 75 ? -10.743 -7.856 8.689 1.00 97.62 75 PRO A CA 1
ATOM 589 C C . PRO A 1 75 ? -9.711 -7.406 7.639 1.00 97.62 75 PRO A C 1
ATOM 591 O O . PRO A 1 75 ? -9.423 -8.138 6.688 1.00 97.62 75 PRO A O 1
ATOM 594 N N . VAL A 1 76 ? -9.137 -6.217 7.821 1.00 97.88 76 VAL A N 1
ATOM 595 C CA . VAL A 1 76 ? -8.199 -5.552 6.909 1.00 97.88 76 VAL A CA 1
ATOM 596 C C . VAL A 1 76 ? -6.906 -5.216 7.638 1.00 97.88 76 VAL A C 1
ATOM 598 O O . VAL A 1 76 ? -6.751 -4.133 8.174 1.00 97.88 76 VAL A O 1
ATOM 601 N N . VAL A 1 77 ? -5.922 -6.102 7.573 1.00 98.00 77 VAL A N 1
ATOM 602 C CA . VAL A 1 77 ? -4.611 -5.850 8.173 1.00 98.00 77 VAL A CA 1
ATOM 603 C C . VAL A 1 77 ? -3.810 -4.901 7.284 1.00 98.00 77 VAL A C 1
ATOM 605 O O . VAL A 1 77 ? -3.358 -5.275 6.197 1.00 98.00 77 VAL A O 1
ATOM 608 N N . VAL A 1 78 ? -3.589 -3.676 7.750 1.00 97.62 78 VAL A N 1
ATOM 609 C CA . VAL A 1 78 ? -2.650 -2.735 7.122 1.00 97.62 78 VAL A CA 1
ATOM 610 C C . VAL A 1 78 ? -1.253 -2.913 7.712 1.00 97.62 78 VAL A C 1
ATOM 612 O O . VAL A 1 78 ? -1.084 -3.038 8.923 1.00 97.62 78 VAL A O 1
ATOM 615 N N . CYS A 1 79 ? -0.224 -2.943 6.867 1.00 94.56 79 CYS A N 1
ATOM 616 C CA . CYS A 1 79 ? 1.148 -3.151 7.328 1.00 94.56 79 CYS A CA 1
ATOM 617 C C . CYS A 1 79 ? 2.141 -2.281 6.560 1.00 94.56 79 CYS A C 1
ATOM 619 O O . CYS A 1 79 ? 2.083 -2.188 5.339 1.00 94.56 79 CYS A O 1
ATOM 621 N N . GLY A 1 80 ? 3.061 -1.659 7.291 1.00 92.06 80 GLY A N 1
ATOM 622 C CA . GLY A 1 80 ? 4.092 -0.786 6.746 1.00 92.06 80 GLY A CA 1
ATOM 623 C C . GLY A 1 80 ? 4.779 -0.010 7.867 1.00 92.06 80 GLY A C 1
ATOM 624 O O . GLY A 1 80 ? 4.134 0.371 8.849 1.00 92.06 80 GLY A O 1
ATOM 625 N N . ASP A 1 81 ? 6.092 0.154 7.747 1.00 91.00 81 ASP A N 1
ATOM 626 C CA . ASP A 1 81 ? 6.924 0.822 8.750 1.00 91.00 81 ASP A CA 1
ATOM 627 C C . ASP A 1 81 ? 6.982 2.337 8.485 1.00 91.00 81 ASP A C 1
ATOM 629 O O . ASP A 1 81 ? 6.240 2.867 7.660 1.00 91.00 81 ASP A O 1
ATOM 633 N N . LYS A 1 82 ? 7.823 3.053 9.227 1.00 91.94 82 LYS A N 1
ATOM 634 C CA . LYS A 1 82 ? 8.137 4.459 9.009 1.00 91.94 82 LYS A CA 1
ATOM 635 C C . LYS A 1 82 ? 9.465 4.594 8.265 1.00 91.94 82 LYS A C 1
ATOM 637 O O . LYS A 1 82 ? 10.520 4.260 8.808 1.00 91.94 82 LYS A O 1
ATOM 642 N N . GLY A 1 83 ? 9.431 5.152 7.058 1.00 85.38 83 GLY A N 1
ATOM 643 C CA . GLY A 1 83 ? 10.640 5.572 6.349 1.00 85.38 83 GLY A CA 1
ATOM 644 C C . GLY A 1 83 ? 11.367 6.726 7.056 1.00 85.38 83 GLY A C 1
ATOM 645 O O . GLY A 1 83 ? 10.773 7.493 7.813 1.00 85.38 83 GLY A O 1
ATOM 646 N N . ALA A 1 84 ? 12.670 6.881 6.795 1.00 84.62 84 ALA A N 1
ATOM 647 C CA . ALA A 1 84 ? 13.494 7.922 7.428 1.00 84.62 84 ALA A CA 1
ATOM 648 C C . ALA A 1 84 ? 12.977 9.353 7.172 1.00 84.62 84 ALA A C 1
ATOM 650 O O . ALA A 1 84 ? 13.081 10.208 8.049 1.00 84.62 84 ALA A O 1
ATOM 651 N N . ASP A 1 85 ? 12.378 9.576 6.001 1.00 83.56 85 ASP A N 1
ATOM 652 C CA . ASP A 1 85 ? 11.844 10.869 5.557 1.00 83.56 85 ASP A CA 1
ATOM 653 C C . ASP A 1 85 ? 10.316 10.981 5.724 1.00 83.56 85 ASP A C 1
ATOM 655 O O . ASP A 1 85 ? 9.689 11.894 5.184 1.00 83.56 85 ASP A O 1
ATOM 659 N N . GLU A 1 86 ? 9.694 10.053 6.456 1.00 87.19 86 GLU A N 1
ATOM 660 C CA . GLU A 1 86 ? 8.242 10.006 6.619 1.00 87.19 86 GLU A CA 1
ATOM 661 C C . GLU A 1 86 ? 7.809 10.588 7.972 1.00 87.19 86 GLU A C 1
ATOM 663 O O . GLU A 1 86 ? 8.479 10.391 8.990 1.00 87.19 86 GLU A O 1
ATOM 668 N N . PRO A 1 87 ? 6.675 11.302 8.045 1.00 90.06 87 PRO A N 1
ATOM 669 C CA . PRO A 1 87 ? 6.203 11.882 9.302 1.00 90.06 87 PRO A CA 1
ATOM 670 C C . PRO A 1 87 ? 5.601 10.835 10.260 1.00 90.06 87 PRO A C 1
ATOM 672 O O . PRO A 1 87 ? 5.675 11.007 11.480 1.00 90.06 87 PRO A O 1
ATOM 675 N N . ALA A 1 88 ? 5.061 9.732 9.736 1.00 93.31 88 ALA A N 1
ATOM 676 C CA . ALA A 1 88 ? 4.358 8.677 10.470 1.00 93.31 88 ALA A CA 1
ATOM 677 C C . ALA A 1 88 ? 4.628 7.301 9.834 1.00 93.31 88 ALA A C 1
ATOM 679 O O . ALA A 1 88 ? 5.204 7.242 8.754 1.00 93.31 88 ALA A O 1
ATOM 680 N N . THR A 1 89 ? 4.228 6.206 10.490 1.00 94.81 89 THR A N 1
ATOM 681 C CA . THR A 1 89 ? 4.292 4.879 9.852 1.00 94.81 89 THR A CA 1
ATOM 682 C C . THR A 1 89 ? 3.265 4.800 8.732 1.00 94.81 89 THR A C 1
ATOM 684 O O . THR A 1 89 ? 2.144 5.302 8.882 1.00 94.81 89 THR A O 1
ATOM 687 N N . GLU A 1 90 ? 3.600 4.106 7.650 1.00 95.62 90 GLU A N 1
ATOM 688 C CA . GLU A 1 90 ? 2.655 3.794 6.578 1.00 95.62 90 GLU A CA 1
ATOM 689 C C . GLU A 1 90 ? 1.367 3.178 7.134 1.00 95.62 90 GLU A C 1
ATOM 691 O O . GLU A 1 90 ? 0.281 3.662 6.822 1.00 95.62 90 GLU A O 1
ATOM 696 N N . ALA A 1 91 ? 1.476 2.195 8.037 1.00 96.62 91 ALA A N 1
ATOM 697 C CA . ALA A 1 91 ? 0.318 1.531 8.634 1.00 96.62 91 ALA A CA 1
ATOM 698 C C . ALA A 1 91 ? -0.636 2.507 9.349 1.00 96.62 91 ALA A C 1
ATOM 700 O O . ALA A 1 91 ? -1.849 2.406 9.181 1.00 96.62 91 ALA A O 1
ATOM 701 N N . SER A 1 92 ? -0.111 3.487 10.097 1.00 97.06 92 SER A N 1
ATOM 702 C CA . SER A 1 92 ? -0.955 4.480 10.781 1.00 97.06 92 SER A CA 1
ATOM 703 C C . SER A 1 92 ? -1.697 5.398 9.807 1.00 97.06 92 SER A C 1
ATOM 705 O O . SER A 1 92 ? -2.876 5.689 10.006 1.00 97.06 92 SER A O 1
ATOM 707 N N . VAL A 1 93 ? -1.038 5.812 8.720 1.00 97.56 93 VAL A N 1
ATOM 708 C CA . VAL A 1 93 ? -1.655 6.631 7.667 1.00 97.56 93 VAL A CA 1
ATOM 709 C C . VAL A 1 93 ? -2.713 5.828 6.915 1.00 97.56 93 VAL A C 1
ATOM 711 O O . VAL A 1 93 ? -3.791 6.344 6.627 1.00 97.56 93 VAL A O 1
ATOM 714 N N . MET A 1 94 ? -2.431 4.558 6.627 1.00 98.19 94 MET A N 1
ATOM 715 C CA . MET A 1 94 ? -3.359 3.639 5.971 1.00 98.19 94 MET A CA 1
ATOM 716 C C . MET A 1 94 ? -4.624 3.413 6.803 1.00 98.19 94 MET A C 1
ATOM 718 O O . MET A 1 94 ? -5.722 3.523 6.256 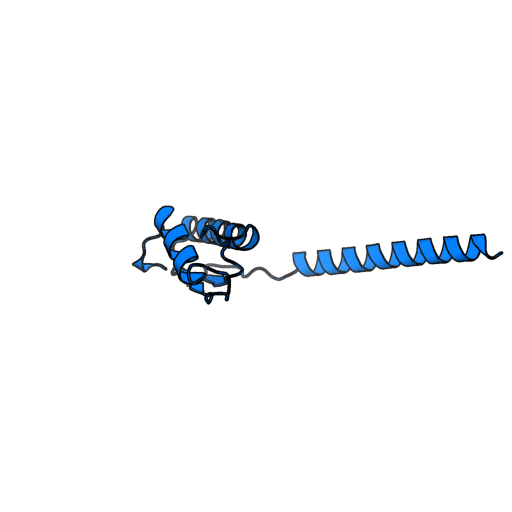1.00 98.19 94 MET A O 1
ATOM 722 N N . ALA A 1 95 ? -4.482 3.153 8.108 1.00 98.12 95 ALA A N 1
ATOM 723 C CA . ALA A 1 95 ? -5.613 2.974 9.014 1.00 98.12 95 ALA A CA 1
ATOM 724 C C . ALA A 1 95 ? -6.495 4.227 9.052 1.00 98.12 95 ALA A C 1
ATOM 726 O O . ALA A 1 95 ? -7.675 4.161 8.712 1.00 98.12 95 ALA A O 1
ATOM 727 N N . ALA A 1 96 ? -5.899 5.397 9.307 1.00 97.94 96 ALA A N 1
ATOM 728 C CA . ALA A 1 96 ? -6.625 6.665 9.314 1.00 97.94 96 ALA A CA 1
ATOM 729 C C . ALA A 1 96 ? -7.326 6.956 7.972 1.00 97.94 96 ALA A C 1
ATOM 731 O O . ALA A 1 96 ? -8.434 7.494 7.941 1.00 97.94 96 ALA A O 1
ATOM 732 N N . TRP A 1 97 ? -6.704 6.591 6.846 1.00 98.06 97 TRP A N 1
ATOM 733 C CA . TRP A 1 97 ? -7.281 6.783 5.515 1.00 98.06 97 TRP A CA 1
ATOM 734 C C . TRP A 1 97 ? -8.532 5.923 5.282 1.00 98.06 97 TRP A C 1
ATOM 736 O O . TRP A 1 97 ? -9.487 6.411 4.663 1.00 98.06 97 TRP A O 1
ATOM 746 N N . LEU A 1 98 ? -8.527 4.673 5.764 1.00 98.44 98 LEU A N 1
ATOM 747 C CA . LEU A 1 98 ? -9.655 3.735 5.691 1.00 98.44 98 LEU A CA 1
ATOM 748 C C . LEU A 1 98 ? -10.770 4.113 6.676 1.00 98.44 98 LEU A C 1
ATOM 750 O O . LEU A 1 98 ? -11.935 4.164 6.276 1.00 98.44 98 LEU A O 1
ATOM 754 N N . GLU A 1 99 ? -10.420 4.462 7.917 1.00 98.31 99 GLU A N 1
ATOM 755 C CA . GLU A 1 99 ? -11.366 4.940 8.936 1.00 98.31 99 GLU A CA 1
ATOM 756 C C . GLU A 1 99 ? -12.128 6.177 8.458 1.00 98.31 99 GLU A C 1
ATOM 758 O O . GLU A 1 99 ? -13.360 6.221 8.496 1.00 98.31 99 GLU A O 1
ATOM 763 N N . ALA A 1 100 ? -11.412 7.154 7.891 1.00 98.12 100 ALA A N 1
ATOM 764 C CA . ALA A 1 100 ? -12.008 8.362 7.321 1.00 98.12 100 ALA A CA 1
ATOM 765 C C . ALA A 1 100 ? -12.994 8.082 6.169 1.00 98.12 100 ALA A C 1
ATOM 767 O O . ALA A 1 100 ? -13.752 8.968 5.774 1.00 98.12 100 ALA A O 1
ATOM 768 N N . ARG A 1 101 ? -12.985 6.865 5.612 1.00 98.31 101 ARG A N 1
ATOM 769 C CA . ARG A 1 101 ? -13.871 6.410 4.529 1.00 98.31 101 ARG A CA 1
ATOM 770 C C . ARG A 1 101 ? -14.886 5.360 4.981 1.00 98.31 101 ARG A C 1
ATOM 772 O O . ARG A 1 101 ? -15.544 4.751 4.139 1.00 98.31 101 ARG A O 1
ATOM 779 N N . GLY A 1 102 ? -15.066 5.206 6.292 1.00 97.69 102 GLY A N 1
ATOM 780 C CA . GLY A 1 102 ? -16.158 4.435 6.882 1.00 97.69 102 GLY A CA 1
ATOM 781 C C . GLY A 1 102 ? -15.840 2.970 7.162 1.00 97.69 102 GLY A C 1
ATOM 782 O O . GLY A 1 102 ? -16.765 2.211 7.441 1.00 97.69 102 GLY A O 1
ATOM 783 N N . VAL A 1 103 ? -14.570 2.560 7.103 1.00 98.19 103 VAL A N 1
ATOM 784 C CA . VAL A 1 103 ? -14.156 1.259 7.643 1.00 98.19 103 VAL A CA 1
ATOM 785 C C . VAL A 1 103 ? -14.057 1.394 9.173 1.00 98.19 103 VAL A C 1
ATOM 787 O O . VAL A 1 103 ? -13.333 2.270 9.638 1.00 98.19 103 VAL A O 1
ATOM 790 N N . PRO A 1 104 ? -14.777 0.593 9.976 1.00 98.00 104 PRO A N 1
ATOM 791 C CA . PRO A 1 104 ? -14.676 0.636 11.432 1.00 98.00 104 PRO A CA 1
ATOM 792 C C . PRO A 1 104 ? -13.265 0.271 11.901 1.00 98.00 104 PRO A C 1
ATOM 794 O O . PRO A 1 104 ? -12.659 -0.655 11.360 1.00 98.00 104 PRO A O 1
ATOM 797 N N . ALA A 1 105 ? -12.762 0.968 12.920 1.00 97.00 105 ALA A N 1
ATOM 798 C CA . ALA A 1 105 ? -11.412 0.756 13.445 1.00 97.00 105 ALA A CA 1
ATOM 799 C C . ALA A 1 105 ? -11.210 -0.676 13.972 1.00 97.00 105 ALA A C 1
ATOM 801 O O . ALA A 1 105 ? -10.123 -1.225 13.869 1.00 97.00 105 ALA A O 1
ATOM 802 N N . GLU A 1 106 ? -12.263 -1.324 14.476 1.00 97.12 106 GLU A N 1
ATOM 803 C CA . GLU A 1 106 ? -12.223 -2.726 14.905 1.00 97.12 106 GLU A CA 1
ATOM 804 C C . GLU A 1 106 ? -12.002 -3.735 13.762 1.00 97.12 106 GLU A C 1
ATOM 806 O O . GLU A 1 106 ? -11.753 -4.911 14.027 1.00 97.12 106 GLU A O 1
ATOM 811 N N . HIS A 1 107 ? -12.132 -3.307 12.502 1.00 97.00 107 HIS A N 1
ATOM 812 C CA . HIS A 1 107 ? -11.883 -4.138 11.325 1.00 97.00 107 HIS A CA 1
ATOM 813 C C . HIS A 1 107 ? -10.504 -3.884 10.696 1.00 97.00 107 HIS A C 1
ATOM 815 O O . HIS A 1 107 ? -10.208 -4.552 9.708 1.00 97.00 107 HIS A O 1
ATOM 821 N N . ILE A 1 108 ? -9.688 -2.954 11.206 1.00 96.44 108 ILE A N 1
ATOM 822 C CA . ILE A 1 108 ? -8.382 -2.571 10.631 1.00 96.44 108 ILE A CA 1
ATOM 823 C C . ILE A 1 108 ? -7.229 -3.051 11.521 1.00 96.44 108 ILE A C 1
ATOM 825 O O . ILE A 1 108 ? -7.328 -2.881 12.755 1.00 96.44 108 ILE A O 1
#

Solvent-accessible surface area (backbone atoms only — not comparable to full-atom values): 6236 Å² total; per-residue (Å²): 114,70,67,62,52,54,51,53,50,52,52,51,51,52,51,51,49,53,53,51,50,52,50,54,53,48,53,68,70,63,56,82,70,88,80,76,91,66,84,57,44,78,46,77,52,77,47,45,35,75,89,61,43,67,31,75,72,32,46,52,52,52,50,54,47,50,53,48,35,74,75,50,81,47,43,36,46,59,41,42,66,60,55,96,74,30,79,55,35,30,24,61,48,50,48,54,57,42,40,78,69,71,46,58,69,92,38,80

Radius of gyration: 21.15 Å; Cα contacts (8 Å, |Δi|>4): 113; chains: 1; bounding box: 46×33×60 Å

Sequence (108 aa):
MMFRLIVSLGVLAAMAFFVLFGYLWWQEKSIVRAEGPADAMIVLGAQVLPDGKPSVQLEWRLTEALARYQAHPMPVVVCGDKGADEPATEASVMAAWLEARGVPAEHI

Foldseek 3Di:
DVVVVVVVVVVVVVVVVVVVVVVVVVVVVPPDDDDDDDQEEEQEFDDQDLVRAHDPVSVVSLVVVLVSCVVPPHAYHYDFQADPSHPGTRSVSSLVVSVVVPNDSVRD

Secondary structure (DSSP, 8-state):
-HHHHHHHHHHHHHHHHHHHHHHHHHHHHHS-PPPS--S-EEEE---B-TTSPBPHHHHHHHHHHHHHHHHS---EEEE----TT-SS-HHHHHHHHHHTTT--GGG-

pLDDT: mean 93.51, std 6.66, range [69.06, 98.44]